Protein AF-A0A383BFG1-F1 (afdb_monomer_lite)

Organism: NCBI:txid408172

Secondary structure (DSSP, 8-state):
-TT---TT--EEEEE---TT-S-SEEEEEEE-TTS-EEE--GGGHHHHHHHHHHTT-STTSTT-SEEEEEEEETTEEEEEEEE----STTPPPPEEE----------

Structure (mmCIF, N/CA/C/O backbone):
data_AF-A0A383BFG1-F1
#
_entry.id   AF-A0A383BFG1-F1
#
loop_
_atom_site.group_PDB
_atom_site.id
_atom_site.type_symbol
_atom_site.label_atom_id
_atom_site.label_alt_id
_atom_site.label_comp_id
_atom_site.label_asym_id
_atom_site.label_entity_id
_atom_site.label_seq_id
_atom_site.pdbx_PDB_ins_code
_atom_site.Cartn_x
_atom_site.Cartn_y
_atom_site.Cartn_z
_atom_site.occupancy
_atom_site.B_iso_or_equiv
_atom_site.auth_seq_id
_atom_site.auth_comp_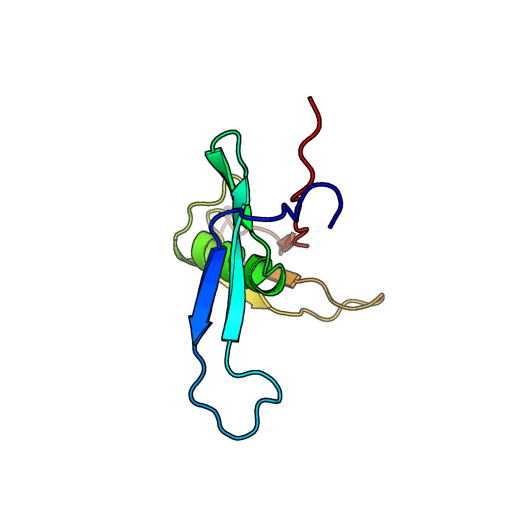id
_atom_site.auth_asym_id
_atom_site.auth_atom_id
_atom_site.pdbx_PDB_model_num
ATOM 1 N N . MET A 1 1 ? -5.428 9.969 11.717 1.00 79.94 1 MET A N 1
ATOM 2 C CA . MET A 1 1 ? -6.504 8.954 11.645 1.00 79.94 1 MET A CA 1
ATOM 3 C C . MET A 1 1 ? -7.872 9.591 11.903 1.00 79.94 1 MET A C 1
ATOM 5 O O . MET A 1 1 ? -8.677 9.051 12.655 1.00 79.94 1 MET A O 1
ATOM 9 N N . THR A 1 2 ? -8.152 10.745 11.295 1.00 86.00 2 THR A N 1
ATOM 10 C CA . THR A 1 2 ? -9.466 11.393 11.408 1.00 86.00 2 THR A CA 1
ATOM 11 C C . THR A 1 2 ? -10.522 10.482 10.782 1.00 86.00 2 THR A C 1
ATOM 13 O O . THR A 1 2 ? -10.268 9.915 9.722 1.00 86.00 2 THR A O 1
ATOM 16 N N . ASN A 1 3 ? -11.653 10.282 11.464 1.00 83.56 3 ASN A N 1
ATOM 17 C CA . ASN A 1 3 ? -12.768 9.426 11.024 1.00 83.56 3 ASN A CA 1
ATOM 18 C C . ASN A 1 3 ? -12.403 7.956 10.722 1.00 83.56 3 ASN A C 1
ATOM 20 O O . ASN A 1 3 ? -13.151 7.257 10.049 1.00 83.56 3 ASN A O 1
ATOM 24 N N . CYS A 1 4 ? -11.262 7.463 11.217 1.00 88.88 4 CYS A N 1
ATOM 25 C CA . CYS A 1 4 ? -10.821 6.080 10.990 1.00 88.88 4 CYS A CA 1
ATOM 26 C C . CYS A 1 4 ? -11.124 5.139 12.167 1.00 88.88 4 CYS A C 1
ATOM 28 O O . CYS A 1 4 ? -10.827 3.951 12.084 1.00 88.88 4 CYS A O 1
ATOM 30 N N . LEU A 1 5 ? -11.642 5.660 13.283 1.00 92.00 5 LEU A N 1
ATOM 31 C CA . LEU A 1 5 ? -11.897 4.907 14.509 1.00 92.00 5 LEU A CA 1
ATOM 32 C C . LEU A 1 5 ? -13.325 5.159 14.973 1.00 92.00 5 LEU A C 1
ATOM 34 O O . LEU A 1 5 ? -13.745 6.307 15.099 1.00 92.00 5 LEU A O 1
ATOM 38 N N . GLU A 1 6 ? -14.040 4.079 15.257 1.00 91.88 6 GLU A N 1
ATOM 39 C CA . GLU A 1 6 ? -15.433 4.112 15.678 1.00 91.88 6 GLU A CA 1
ATOM 40 C C . GLU A 1 6 ? -15.654 3.078 16.784 1.00 91.88 6 GLU A C 1
ATOM 42 O O . GLU A 1 6 ? -15.225 1.926 16.685 1.00 91.88 6 GLU A O 1
ATOM 47 N N . GLN A 1 7 ? -16.292 3.499 17.874 1.00 93.19 7 GLN A N 1
ATOM 48 C CA . GLN A 1 7 ? -16.544 2.619 19.007 1.00 93.19 7 GLN A CA 1
ATOM 49 C C . GLN A 1 7 ? -17.595 1.564 18.643 1.00 93.19 7 GLN A C 1
ATOM 51 O O . GLN A 1 7 ? -18.654 1.888 18.120 1.00 93.19 7 GLN A O 1
ATOM 56 N N . GLY A 1 8 ? -17.307 0.297 18.952 1.00 94.06 8 GLY A N 1
ATOM 57 C CA . GLY A 1 8 ? -18.201 -0.828 18.652 1.00 94.06 8 GLY A CA 1
ATOM 58 C C . GLY A 1 8 ? -18.131 -1.333 17.206 1.00 94.06 8 GLY A C 1
ATOM 59 O O . GLY A 1 8 ? -18.778 -2.328 16.888 1.00 94.06 8 GLY A O 1
ATOM 60 N N . ALA A 1 9 ? -17.327 -0.701 16.345 1.00 95.38 9 ALA A N 1
ATOM 61 C CA . ALA A 1 9 ? -17.150 -1.127 14.964 1.00 95.38 9 ALA A CA 1
ATOM 62 C C . ALA A 1 9 ? -16.422 -2.486 14.858 1.00 95.38 9 ALA A C 1
ATOM 64 O O . ALA A 1 9 ? -15.498 -2.756 15.635 1.00 95.38 9 ALA A O 1
ATOM 65 N N . PRO A 1 10 ? -16.774 -3.337 13.874 1.00 97.38 10 PRO A N 1
ATOM 66 C CA . PRO A 1 10 ? -16.002 -4.533 13.560 1.00 97.38 10 PRO A CA 1
ATOM 67 C C . PRO A 1 10 ? -14.569 -4.195 13.133 1.00 97.38 10 PRO A C 1
ATOM 69 O O . PRO A 1 10 ? -14.340 -3.309 12.303 1.00 97.38 10 PRO A O 1
ATOM 72 N N . VAL A 1 11 ? -13.609 -4.953 13.662 1.00 97.25 11 VAL A N 1
ATOM 73 C CA . VAL A 1 11 ? -12.179 -4.805 13.371 1.00 97.25 11 VAL A CA 1
ATOM 74 C C . VAL A 1 11 ? -11.557 -6.133 12.960 1.00 97.25 11 VAL A C 1
ATOM 76 O O . VAL A 1 11 ? -11.999 -7.200 13.385 1.00 97.25 11 VAL A O 1
ATOM 79 N N . TRP A 1 12 ? -10.489 -6.058 12.172 1.00 97.88 12 TRP A N 1
ATOM 80 C CA . TRP A 1 12 ? -9.650 -7.199 11.824 1.00 97.88 12 TRP A CA 1
ATOM 81 C C . TRP A 1 12 ? -8.263 -6.999 12.406 1.00 97.88 12 TRP A C 1
ATOM 83 O O . TRP A 1 12 ? -7.634 -5.953 12.218 1.00 97.88 12 TRP A O 1
ATOM 93 N N . LEU A 1 13 ? -7.793 -8.031 13.098 1.00 97.62 13 LEU A N 1
ATOM 94 C CA . LEU A 1 13 ? -6.476 -8.073 13.706 1.00 97.62 13 LEU A CA 1
ATOM 95 C C . LEU A 1 13 ? -5.666 -9.208 13.084 1.00 97.62 13 LEU A C 1
ATOM 97 O O . LEU A 1 13 ? -6.185 -10.310 12.908 1.00 97.62 13 LEU A O 1
ATOM 101 N N . SER A 1 14 ? -4.388 -8.969 12.807 1.00 97.00 14 SER A N 1
ATOM 102 C CA . SER A 1 14 ? -3.441 -10.053 12.543 1.00 97.00 14 SER A CA 1
ATOM 103 C C . SER A 1 14 ? -2.759 -10.469 13.846 1.00 97.00 14 SER A C 1
ATOM 105 O O . SER A 1 14 ? -2.399 -9.622 14.666 1.00 97.00 14 SER A O 1
ATOM 107 N N . HIS A 1 15 ? -2.604 -11.776 14.059 1.00 97.38 15 HIS A N 1
ATOM 108 C CA . HIS A 1 15 ? -1.926 -12.331 15.230 1.00 97.38 15 HIS A CA 1
ATOM 109 C C . HIS A 1 15 ? -0.459 -12.640 14.909 1.00 97.38 15 HIS A C 1
ATOM 111 O O . HIS A 1 15 ? -0.146 -13.244 13.885 1.00 97.38 15 HIS A O 1
ATOM 117 N N . SER A 1 16 ? 0.442 -12.259 15.810 1.00 96.31 16 SER A N 1
ATOM 118 C CA . SER A 1 16 ? 1.869 -12.549 15.751 1.00 96.31 16 SER A CA 1
ATOM 119 C C . SER A 1 16 ? 2.278 -13.418 16.932 1.00 96.31 16 SER A C 1
ATOM 121 O O . SER A 1 16 ? 2.192 -12.998 18.083 1.00 96.31 16 SER A O 1
ATOM 123 N N . VAL A 1 17 ? 2.867 -14.574 16.628 1.00 96.38 17 VAL A N 1
ATOM 124 C CA . VAL A 1 17 ? 3.433 -15.499 17.624 1.00 96.38 17 VAL A CA 1
ATOM 125 C C . VAL A 1 17 ? 4.832 -15.105 18.115 1.00 96.38 17 VAL A C 1
ATOM 127 O O . VAL A 1 17 ? 5.390 -15.787 18.966 1.00 96.38 17 VAL A O 1
ATOM 130 N N . ASN A 1 18 ? 5.427 -14.030 17.585 1.00 95.88 18 ASN A N 1
ATOM 131 C CA . ASN A 1 18 ? 6.765 -13.594 17.989 1.00 95.88 18 ASN A CA 1
ATOM 132 C C . ASN A 1 18 ? 6.775 -13.127 19.464 1.00 95.88 18 ASN A C 1
ATOM 134 O O . ASN A 1 18 ? 6.187 -12.079 19.756 1.00 95.88 18 ASN A O 1
ATOM 138 N N . PRO A 1 19 ? 7.488 -13.831 20.369 1.00 93.94 19 PRO A N 1
ATOM 139 C CA . PRO A 1 19 ? 7.490 -13.525 21.799 1.00 93.94 19 PRO A CA 1
ATOM 140 C C . PRO A 1 19 ? 8.186 -1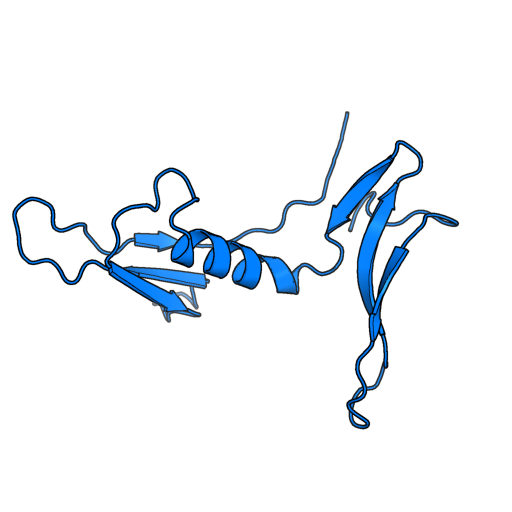2.201 22.140 1.00 93.94 19 PRO A C 1
ATOM 142 O O . PRO A 1 19 ? 7.963 -11.658 23.215 1.00 93.94 19 PRO A O 1
ATOM 145 N N . ALA A 1 20 ? 9.005 -11.653 21.236 1.00 96.50 20 ALA A N 1
ATOM 146 C CA . ALA A 1 20 ? 9.666 -10.365 21.435 1.00 96.50 20 ALA A CA 1
ATOM 147 C C . ALA A 1 20 ? 8.734 -9.161 21.205 1.00 96.50 20 ALA A C 1
ATOM 149 O O . ALA A 1 20 ? 9.117 -8.022 21.480 1.00 96.50 20 ALA A O 1
ATOM 150 N N . ARG A 1 21 ? 7.522 -9.365 20.666 1.00 95.44 21 ARG A N 1
ATOM 151 C CA . ARG A 1 21 ? 6.592 -8.257 20.430 1.00 95.44 21 ARG A CA 1
ATOM 152 C C . ARG A 1 21 ? 5.935 -7.793 21.724 1.00 95.44 21 ARG A C 1
ATOM 154 O O . ARG A 1 21 ? 5.386 -8.586 22.478 1.00 95.44 21 ARG A O 1
ATOM 161 N N . LYS A 1 22 ? 5.873 -6.470 21.895 1.00 96.38 22 LYS A N 1
ATOM 162 C CA . LYS A 1 22 ? 5.113 -5.828 22.978 1.00 96.38 22 LYS A CA 1
ATOM 163 C C . LYS A 1 22 ? 3.604 -6.090 22.874 1.00 96.38 22 LYS A C 1
ATOM 165 O O . LYS A 1 22 ? 2.937 -6.201 23.895 1.00 96.38 22 LYS A O 1
ATOM 170 N N . THR A 1 23 ? 3.068 -6.177 21.654 1.00 96.25 23 THR A N 1
ATOM 171 C CA . THR A 1 23 ? 1.661 -6.504 21.382 1.00 96.25 23 THR A CA 1
ATOM 172 C C . THR A 1 23 ? 1.575 -7.678 20.406 1.00 96.25 23 THR A C 1
ATOM 174 O O . THR A 1 23 ? 2.235 -7.688 19.366 1.00 96.25 23 THR A O 1
ATOM 177 N N . GLN A 1 24 ? 0.753 -8.678 20.733 1.00 96.88 24 GLN A N 1
ATOM 178 C CA . GLN A 1 24 ? 0.582 -9.882 19.905 1.00 96.88 24 GLN A CA 1
ATOM 179 C C . GLN A 1 24 ? -0.324 -9.654 18.691 1.00 96.88 24 GLN A C 1
ATOM 181 O O . GLN A 1 24 ? -0.295 -10.448 17.757 1.00 96.88 24 GLN A O 1
ATOM 186 N N . TYR A 1 25 ? -1.106 -8.576 18.684 1.00 97.56 25 TYR A N 1
ATOM 187 C CA . TYR A 1 25 ? -2.056 -8.270 17.621 1.00 97.56 25 TYR A CA 1
ATOM 188 C C . TYR A 1 25 ? -1.719 -6.945 16.937 1.00 97.56 25 TYR A C 1
ATOM 190 O O . TYR A 1 25 ? -1.318 -5.984 17.599 1.00 97.56 25 TYR A O 1
ATOM 198 N N . THR A 1 26 ? -1.894 -6.904 15.617 1.00 96.88 26 THR A N 1
ATOM 199 C CA . THR A 1 26 ? -1.790 -5.686 14.798 1.00 96.88 26 THR A CA 1
ATOM 200 C C . THR A 1 26 ? -3.172 -5.331 14.270 1.00 96.88 26 THR A C 1
ATOM 202 O O . THR A 1 26 ? -3.888 -6.211 13.802 1.00 96.88 26 THR A O 1
ATOM 205 N N . PHE A 1 27 ? -3.555 -4.059 14.354 1.00 96.44 27 PHE A N 1
ATOM 206 C CA . PHE A 1 27 ? -4.846 -3.578 13.872 1.00 96.44 27 PHE A CA 1
ATOM 207 C C . PHE A 1 27 ? -4.783 -3.298 12.369 1.00 96.44 27 PHE A C 1
ATOM 209 O O . PHE A 1 27 ? -4.130 -2.349 11.948 1.00 96.44 27 PHE A O 1
ATOM 216 N N . GLU A 1 28 ? -5.432 -4.144 11.566 1.00 97.06 28 GLU A N 1
ATOM 217 C CA . GLU A 1 28 ? -5.310 -4.127 10.104 1.00 97.06 28 GLU A CA 1
ATOM 218 C C . GLU A 1 28 ? -6.406 -3.297 9.435 1.00 97.06 28 GLU A C 1
ATOM 220 O O . GLU A 1 28 ? -6.115 -2.397 8.645 1.00 97.06 28 GLU A O 1
ATOM 225 N N . LEU A 1 29 ? -7.669 -3.598 9.749 1.00 96.94 29 LEU A N 1
ATOM 226 C CA . LEU A 1 29 ? -8.839 -3.021 9.088 1.00 96.94 29 LEU A CA 1
ATOM 227 C C . LEU A 1 29 ? -9.926 -2.690 10.098 1.00 96.94 29 LEU A C 1
ATOM 229 O O . LEU A 1 29 ? -10.140 -3.449 11.041 1.00 96.94 29 LEU A O 1
ATOM 233 N N . LEU A 1 30 ? -10.676 -1.629 9.826 1.00 96.75 30 LEU A N 1
ATOM 234 C CA . LEU A 1 30 ? -11.940 -1.321 10.489 1.00 96.75 30 LEU A CA 1
ATOM 235 C C . LEU A 1 30 ? -13.055 -1.264 9.446 1.00 96.75 30 LEU A C 1
ATOM 237 O O . LEU A 1 30 ? -12.820 -0.834 8.316 1.00 96.75 30 LEU A O 1
ATOM 241 N N . ARG A 1 31 ? -14.266 -1.679 9.825 1.00 96.44 31 ARG A N 1
ATOM 242 C CA . ARG A 1 31 ? -15.473 -1.456 9.027 1.00 96.44 31 ARG A CA 1
ATOM 243 C C . ARG A 1 31 ? -16.361 -0.433 9.722 1.00 96.44 31 ARG A C 1
ATOM 245 O O . ARG A 1 31 ? -16.810 -0.690 10.832 1.00 96.44 31 ARG A O 1
ATOM 252 N N . THR A 1 32 ? -16.592 0.707 9.081 1.00 93.62 32 THR A N 1
ATOM 253 C CA . THR A 1 32 ? -17.417 1.794 9.632 1.00 93.62 32 THR A CA 1
ATOM 254 C C . THR A 1 32 ? -18.882 1.374 9.737 1.00 93.62 32 THR A C 1
ATOM 256 O O . THR A 1 32 ? -19.309 0.454 9.033 1.00 93.62 32 THR A O 1
ATOM 259 N N . THR A 1 33 ? -19.678 2.058 10.561 1.00 91.62 33 THR A N 1
ATOM 260 C CA . THR A 1 33 ? -21.127 1.804 10.668 1.00 91.62 33 THR A CA 1
ATOM 261 C C . THR A 1 33 ? -21.859 1.890 9.320 1.00 91.62 33 THR A C 1
ATOM 263 O O . THR A 1 33 ? -22.661 0.999 9.037 1.00 91.62 33 THR A O 1
ATOM 266 N N . PRO A 1 34 ? -21.555 2.852 8.420 1.00 91.19 34 PRO A N 1
ATOM 267 C CA . PRO A 1 34 ? -22.090 2.850 7.052 1.00 91.19 34 PRO A CA 1
ATOM 268 C C . PRO A 1 34 ? -21.635 1.673 6.169 1.00 91.19 34 PRO A C 1
ATOM 270 O O . PRO A 1 34 ? -22.176 1.472 5.086 1.00 91.19 34 PRO A O 1
ATOM 273 N N . GLY A 1 35 ? -20.647 0.889 6.605 1.00 93.62 35 GLY A N 1
ATOM 274 C CA . GLY A 1 35 ? -20.228 -0.354 5.962 1.00 93.62 35 GLY A CA 1
ATOM 275 C C . GLY A 1 35 ? -18.935 -0.282 5.147 1.00 93.62 35 GLY A C 1
ATOM 276 O O . GLY A 1 35 ? -18.588 -1.294 4.533 1.00 93.62 35 GLY A O 1
ATOM 277 N N . TYR A 1 36 ? -18.216 0.846 5.154 1.00 93.75 36 TYR A N 1
ATOM 278 C CA . TYR A 1 36 ? -16.948 1.021 4.432 1.00 93.75 36 TYR A CA 1
ATOM 279 C C . TYR A 1 36 ? -15.782 0.348 5.152 1.00 93.75 36 TYR A C 1
ATOM 281 O O . TYR A 1 36 ? -15.724 0.358 6.378 1.00 93.75 36 TYR A O 1
ATOM 289 N N . TYR A 1 37 ? -14.819 -0.177 4.395 1.00 95.19 37 TYR A N 1
ATOM 290 C CA . TYR A 1 37 ? -13.572 -0.712 4.941 1.00 95.19 37 TYR A CA 1
ATOM 291 C C . TYR A 1 37 ? -12.473 0.349 4.930 1.00 95.19 37 TYR A C 1
ATOM 293 O O . TYR A 1 37 ? -12.250 1.001 3.912 1.00 95.19 37 TYR A O 1
ATOM 301 N N . ILE A 1 38 ? -11.753 0.475 6.043 1.00 95.56 38 ILE A N 1
ATOM 302 C CA . ILE A 1 38 ? -10.618 1.386 6.197 1.00 95.56 38 ILE A CA 1
ATOM 303 C C . ILE A 1 38 ? -9.362 0.573 6.511 1.00 95.56 38 ILE A C 1
ATOM 305 O O . ILE A 1 38 ? -9.329 -0.176 7.488 1.00 95.56 38 ILE A O 1
ATOM 309 N N . GLY A 1 39 ? -8.320 0.759 5.696 1.00 95.81 39 GLY A N 1
ATOM 310 C CA . GLY A 1 39 ? -6.954 0.298 5.957 1.00 95.81 39 GLY A CA 1
ATOM 311 C C . GLY A 1 39 ? -6.325 1.049 7.122 1.00 95.81 39 GLY A C 1
ATOM 312 O O . GLY A 1 39 ? -5.870 2.173 6.940 1.00 95.81 39 GLY A O 1
ATOM 313 N N . ILE A 1 40 ? -6.289 0.442 8.308 1.00 95.56 40 ILE A N 1
ATOM 314 C CA . ILE A 1 40 ? -5.713 1.062 9.510 1.00 95.56 40 ILE A CA 1
ATOM 315 C C . ILE A 1 40 ? -4.191 0.920 9.525 1.00 95.56 40 ILE A C 1
ATOM 317 O O . ILE A 1 40 ? -3.477 1.855 9.891 1.00 95.56 40 ILE A O 1
ATOM 321 N N . ASN A 1 41 ? -3.685 -0.231 9.086 1.00 95.38 41 ASN A N 1
ATOM 322 C CA . ASN A 1 41 ? -2.255 -0.492 9.032 1.00 95.38 41 ASN A CA 1
ATOM 323 C C . ASN A 1 41 ? -1.616 0.133 7.782 1.00 95.38 41 ASN A C 1
ATOM 325 O O . ASN A 1 41 ? -1.456 -0.517 6.747 1.00 95.38 41 ASN A O 1
ATOM 329 N N . THR A 1 42 ? -1.215 1.401 7.883 1.00 91.56 42 THR A N 1
ATOM 330 C CA . THR A 1 42 ? -0.582 2.142 6.775 1.00 91.56 42 THR A CA 1
ATOM 331 C C . THR A 1 42 ? 0.755 1.549 6.328 1.00 91.56 42 THR A C 1
ATOM 333 O O . THR A 1 42 ? 1.165 1.769 5.190 1.00 91.56 42 THR A O 1
ATOM 336 N N . LEU A 1 43 ? 1.404 0.723 7.159 1.00 92.44 43 LEU A N 1
ATOM 337 C CA . LEU A 1 43 ? 2.642 0.023 6.794 1.00 92.44 43 LEU A CA 1
ATOM 338 C C . LEU A 1 43 ? 2.438 -0.965 5.634 1.00 92.44 43 LEU A C 1
ATOM 340 O O . LEU A 1 43 ? 3.403 -1.375 4.997 1.00 92.44 43 LEU A O 1
ATOM 344 N N . ARG A 1 44 ? 1.188 -1.338 5.331 1.00 95.38 44 ARG A N 1
ATOM 345 C CA . ARG A 1 44 ? 0.846 -2.235 4.220 1.00 95.38 44 ARG A CA 1
ATOM 346 C C . ARG A 1 44 ? 0.850 -1.543 2.859 1.00 95.38 44 ARG A C 1
ATOM 348 O O . ARG A 1 44 ? 0.851 -2.242 1.851 1.00 95.38 44 ARG A O 1
ATOM 355 N N . ALA A 1 45 ? 0.861 -0.210 2.797 1.00 96.38 45 ALA A N 1
ATOM 356 C CA . ALA A 1 45 ? 0.718 0.519 1.536 1.00 96.38 45 ALA A CA 1
ATOM 357 C C . ALA A 1 45 ? 1.817 0.162 0.521 1.00 96.38 45 ALA A C 1
ATOM 359 O O . ALA A 1 45 ? 1.510 -0.221 -0.608 1.00 96.38 45 ALA A O 1
ATOM 360 N N . ASN A 1 46 ? 3.088 0.187 0.932 1.00 97.25 46 ASN A N 1
ATOM 361 C CA . ASN A 1 46 ? 4.206 -0.154 0.046 1.00 97.25 46 ASN A CA 1
ATOM 362 C C . ASN A 1 46 ? 4.192 -1.641 -0.345 1.00 97.25 46 ASN A C 1
ATOM 364 O O . ASN A 1 46 ? 4.634 -2.008 -1.432 1.00 97.25 46 ASN A O 1
ATOM 368 N N . ASP A 1 47 ? 3.684 -2.526 0.512 1.00 97.19 47 ASP A N 1
ATOM 369 C CA . ASP A 1 47 ? 3.538 -3.944 0.168 1.00 97.19 47 ASP A CA 1
ATOM 370 C C . ASP A 1 47 ? 2.467 -4.144 -0.907 1.00 97.19 47 ASP A C 1
ATOM 372 O O . ASP A 1 47 ? 2.713 -4.848 -1.884 1.00 97.19 47 ASP A O 1
ATOM 376 N N . LEU A 1 48 ? 1.322 -3.465 -0.780 1.00 96.88 48 LEU A N 1
ATOM 377 C CA . LEU A 1 48 ? 0.246 -3.490 -1.774 1.00 96.88 48 LEU A CA 1
ATOM 378 C C . LEU A 1 48 ? 0.697 -2.907 -3.119 1.00 96.88 48 LEU A C 1
ATOM 380 O O . LEU A 1 48 ? 0.402 -3.480 -4.167 1.00 96.88 48 LEU A O 1
ATOM 384 N N . VAL A 1 49 ? 1.450 -1.802 -3.105 1.00 97.94 49 VAL A N 1
ATOM 385 C CA . VAL A 1 49 ? 2.030 -1.229 -4.330 1.00 97.94 49 VAL A CA 1
ATOM 386 C C . VAL A 1 49 ? 3.043 -2.190 -4.945 1.00 97.94 49 VAL A C 1
ATOM 388 O O . VAL A 1 49 ? 2.969 -2.452 -6.141 1.00 97.94 49 VAL A O 1
ATOM 391 N N . GLY A 1 50 ? 3.932 -2.785 -4.146 1.00 97.94 50 GLY A N 1
ATOM 392 C CA . GLY A 1 50 ? 4.875 -3.799 -4.625 1.00 97.94 50 GLY A CA 1
ATOM 393 C C . GLY A 1 50 ? 4.177 -5.007 -5.259 1.00 97.94 50 GLY A C 1
ATOM 394 O O . GLY A 1 50 ? 4.573 -5.457 -6.333 1.00 97.94 50 GLY A O 1
ATOM 395 N N . GLU A 1 51 ? 3.096 -5.503 -4.651 1.00 98.06 51 GLU A N 1
ATOM 396 C CA . GLU A 1 51 ? 2.265 -6.558 -5.242 1.00 98.06 51 GLU A CA 1
ATOM 397 C C . GLU A 1 51 ? 1.651 -6.106 -6.576 1.00 98.06 51 GLU A C 1
ATOM 399 O O . GLU A 1 51 ? 1.709 -6.836 -7.567 1.00 98.06 51 GLU A O 1
ATOM 404 N N . GLY A 1 52 ? 1.111 -4.886 -6.629 1.00 97.88 52 GLY A N 1
ATOM 405 C CA . GLY A 1 52 ? 0.527 -4.318 -7.840 1.00 97.88 52 GLY A CA 1
ATOM 406 C C . GLY A 1 52 ? 1.535 -4.141 -8.981 1.00 97.88 52 GLY A C 1
ATOM 407 O O . GLY A 1 52 ? 1.199 -4.413 -10.137 1.00 97.88 52 GLY A O 1
ATOM 408 N N . LEU A 1 53 ? 2.772 -3.747 -8.661 1.00 97.62 53 LEU A N 1
ATOM 409 C CA . LEU A 1 53 ? 3.888 -3.671 -9.607 1.00 97.62 53 LEU A CA 1
ATOM 410 C C . LEU A 1 53 ? 4.250 -5.064 -10.141 1.00 97.62 53 LEU A C 1
ATOM 412 O O . LEU A 1 53 ? 4.303 -5.251 -11.353 1.00 97.62 53 LEU A O 1
ATOM 416 N N . ASN A 1 54 ? 4.399 -6.063 -9.262 1.00 96.94 54 ASN A N 1
ATOM 417 C CA . ASN A 1 54 ? 4.698 -7.448 -9.658 1.00 96.94 54 ASN A CA 1
ATOM 418 C C . ASN A 1 54 ? 3.608 -8.059 -10.546 1.00 96.94 54 ASN A C 1
ATOM 420 O O . ASN A 1 54 ? 3.895 -8.807 -11.479 1.00 96.94 54 ASN A O 1
ATOM 424 N N . ARG A 1 55 ? 2.343 -7.734 -10.263 1.00 97.38 55 ARG A N 1
ATOM 425 C CA . ARG A 1 55 ? 1.185 -8.196 -11.039 1.00 97.38 55 ARG A CA 1
ATOM 426 C C . ARG A 1 55 ? 0.905 -7.337 -12.271 1.00 97.38 55 ARG A C 1
ATOM 428 O O . ARG A 1 55 ? 0.006 -7.673 -13.037 1.00 97.38 55 ARG A O 1
ATOM 435 N N . ASN A 1 56 ? 1.656 -6.253 -12.469 1.00 95.81 56 ASN A N 1
ATOM 436 C CA . ASN A 1 56 ? 1.516 -5.326 -13.589 1.00 95.81 56 ASN A CA 1
ATOM 437 C C . ASN A 1 56 ? 0.102 -4.707 -13.707 1.00 95.81 56 ASN A C 1
ATOM 439 O O . ASN A 1 56 ? -0.400 -4.473 -14.808 1.00 95.81 56 ASN A O 1
ATOM 443 N N . VAL A 1 57 ? -0.564 -4.461 -12.570 1.00 97.50 57 VAL A N 1
ATOM 444 C CA . VAL A 1 57 ? -1.968 -3.997 -12.517 1.00 97.50 57 VAL A CA 1
ATOM 445 C C . VAL A 1 57 ? -2.125 -2.499 -12.262 1.00 97.50 57 VAL A C 1
ATOM 447 O O . VAL A 1 57 ? -3.243 -2.002 -12.343 1.00 97.50 57 VAL A O 1
ATOM 450 N N . ILE A 1 58 ? -1.044 -1.769 -11.969 1.00 97.38 58 ILE A N 1
ATOM 451 C CA . ILE A 1 58 ? -1.102 -0.327 -11.677 1.00 97.38 58 ILE A CA 1
ATOM 452 C C . ILE A 1 58 ? -1.021 0.472 -12.989 1.00 97.38 58 ILE A C 1
ATOM 454 O O . ILE A 1 58 ? 0.047 0.482 -13.610 1.00 97.38 58 ILE A O 1
ATOM 458 N N . PRO A 1 59 ? -2.103 1.155 -13.424 1.00 96.44 59 PRO A N 1
ATOM 459 C CA . PRO A 1 59 ? -2.109 1.948 -14.652 1.00 96.44 59 PRO A CA 1
ATOM 460 C C . PRO A 1 59 ? -1.006 3.006 -14.673 1.00 96.44 59 PRO A C 1
ATOM 462 O O . PRO A 1 59 ? -0.811 3.734 -13.705 1.00 96.44 59 PRO A O 1
ATOM 465 N N . GLY A 1 60 ? -0.287 3.090 -15.790 1.00 94.38 60 GLY A N 1
ATOM 466 C CA . GLY A 1 60 ? 0.807 4.041 -15.994 1.00 94.38 60 GLY A CA 1
ATOM 467 C C . GLY A 1 60 ? 2.176 3.532 -15.538 1.00 94.38 60 GLY A C 1
ATOM 468 O O . GLY A 1 60 ? 3.186 3.997 -16.062 1.00 94.38 60 GLY A O 1
ATOM 469 N N . LEU A 1 61 ? 2.223 2.530 -14.653 1.00 95.88 61 LEU A N 1
ATOM 470 C CA . LEU A 1 61 ? 3.468 1.927 -14.159 1.00 95.88 61 LEU A CA 1
ATOM 471 C C . LEU A 1 61 ? 3.784 0.574 -14.812 1.00 95.88 61 LEU A C 1
ATOM 473 O O . LEU A 1 61 ? 4.685 -0.137 -14.370 1.00 95.88 61 LEU A O 1
ATOM 477 N N . GLN A 1 62 ? 3.061 0.202 -15.870 1.00 93.69 62 GLN A N 1
ATOM 478 C CA . GLN A 1 62 ? 3.316 -1.043 -16.585 1.00 93.69 62 GLN A CA 1
ATOM 479 C C . GLN A 1 62 ? 4.512 -0.976 -17.538 1.00 93.69 62 GLN A C 1
ATOM 481 O O . GLN A 1 62 ? 4.830 0.065 -18.117 1.00 93.69 62 GLN A O 1
ATOM 486 N N . GLY A 1 63 ? 5.111 -2.143 -17.791 1.00 90.62 63 GLY A N 1
ATOM 487 C CA . GLY A 1 63 ? 6.135 -2.327 -18.826 1.00 90.62 63 GLY A CA 1
ATOM 488 C C . GLY A 1 63 ? 7.576 -2.091 -18.369 1.00 90.62 63 GLY A C 1
ATOM 489 O O . GLY A 1 63 ? 8.481 -2.179 -19.196 1.00 90.62 63 GLY A O 1
ATOM 490 N N . TYR A 1 64 ? 7.792 -1.832 -17.080 1.00 93.75 64 TYR A N 1
ATOM 491 C CA . TYR A 1 64 ? 9.116 -1.864 -16.459 1.00 93.75 64 TYR A CA 1
ATOM 492 C C . TYR A 1 64 ? 9.586 -3.308 -16.233 1.00 93.75 64 TYR A C 1
ATOM 494 O O . TYR A 1 64 ? 8.772 -4.215 -16.055 1.00 93.75 64 TYR A O 1
ATOM 502 N N . SER A 1 65 ? 10.902 -3.526 -16.254 1.00 92.62 65 SER A N 1
ATOM 503 C CA . SER A 1 65 ? 11.500 -4.853 -16.048 1.00 92.62 65 SER A CA 1
ATOM 504 C C . SER A 1 65 ? 11.592 -5.238 -14.572 1.00 92.62 65 SER A C 1
ATOM 506 O O . SER A 1 65 ? 11.657 -6.423 -14.255 1.00 92.62 65 SER A O 1
ATOM 508 N N . GLY A 1 66 ? 11.647 -4.252 -13.679 1.00 94.44 66 GLY A N 1
ATOM 509 C CA . GLY A 1 66 ? 11.792 -4.465 -12.245 1.00 94.44 66 GLY A CA 1
ATOM 510 C C . GLY A 1 66 ? 11.738 -3.160 -11.462 1.00 94.44 66 GLY A C 1
ATOM 511 O O . GLY A 1 66 ? 11.553 -2.083 -12.038 1.00 94.44 66 GLY A O 1
ATOM 512 N N . TYR A 1 67 ? 11.886 -3.271 -10.143 1.00 97.56 67 TYR A N 1
ATOM 513 C CA . TYR A 1 67 ? 11.958 -2.126 -9.246 1.00 97.56 67 TYR A CA 1
ATOM 514 C C . TYR A 1 67 ? 12.902 -2.376 -8.066 1.00 97.56 67 TYR A C 1
ATOM 516 O O . TYR A 1 67 ? 13.053 -3.507 -7.605 1.00 97.56 67 TYR A O 1
ATOM 524 N N . ASP A 1 68 ? 13.471 -1.297 -7.539 1.00 97.75 68 ASP A N 1
ATOM 525 C CA . ASP A 1 68 ? 14.125 -1.247 -6.230 1.00 97.75 68 ASP A CA 1
ATOM 526 C C . ASP A 1 68 ? 13.188 -0.609 -5.198 1.00 97.75 68 ASP A C 1
ATOM 528 O O . ASP A 1 68 ? 12.305 0.166 -5.569 1.00 97.75 68 ASP A O 1
ATOM 532 N N . ARG A 1 69 ? 13.392 -0.905 -3.907 1.00 97.88 69 ARG A N 1
ATOM 533 C CA . ARG A 1 69 ? 12.661 -0.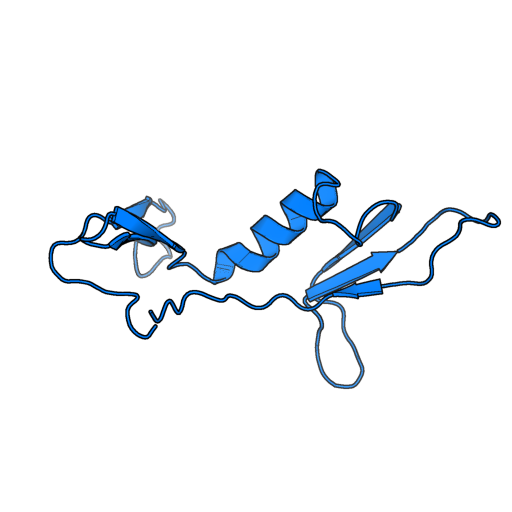294 -2.779 1.00 97.88 69 ARG A CA 1
ATOM 534 C C . ARG A 1 69 ? 13.570 0.611 -1.952 1.00 97.88 69 ARG A C 1
ATOM 536 O O . ARG A 1 69 ? 14.771 0.357 -1.877 1.00 97.88 69 ARG A O 1
ATOM 543 N N . GLU A 1 70 ? 12.986 1.592 -1.265 1.00 96.38 70 GLU A N 1
ATOM 544 C CA . GLU A 1 70 ? 13.680 2.463 -0.296 1.00 96.38 70 GLU A CA 1
ATOM 545 C C . GLU A 1 70 ? 14.920 3.151 -0.894 1.00 96.38 70 GLU A C 1
ATOM 547 O O . GLU A 1 70 ? 16.009 3.183 -0.303 1.00 96.38 70 GLU A O 1
ATOM 552 N N . VAL A 1 71 ? 14.771 3.674 -2.110 1.00 97.19 71 VAL A N 1
ATOM 553 C CA . VAL A 1 71 ? 15.872 4.149 -2.948 1.00 97.19 71 VAL A CA 1
ATOM 554 C C . VAL A 1 71 ? 16.379 5.487 -2.445 1.00 97.19 71 VAL A C 1
ATOM 556 O O . VAL A 1 71 ? 15.622 6.440 -2.284 1.00 97.19 71 VAL A O 1
ATOM 559 N N . ARG A 1 72 ? 17.686 5.566 -2.189 1.00 96.94 72 ARG A N 1
ATOM 560 C CA . ARG A 1 72 ? 18.321 6.766 -1.643 1.00 96.94 72 ARG A CA 1
ATOM 561 C C . ARG A 1 72 ? 18.435 7.845 -2.721 1.00 96.94 72 ARG A C 1
ATOM 563 O O . ARG A 1 72 ? 18.980 7.596 -3.791 1.00 96.94 72 ARG A O 1
ATOM 570 N N . VAL A 1 73 ? 17.967 9.043 -2.397 1.00 93.25 73 VAL A N 1
ATOM 571 C CA . VAL A 1 73 ? 18.065 10.258 -3.216 1.00 93.25 73 VAL A CA 1
ATOM 572 C C . VAL A 1 73 ? 18.718 11.370 -2.394 1.00 93.25 73 VAL A C 1
ATOM 574 O O . VAL A 1 73 ? 18.842 11.253 -1.174 1.00 93.25 73 VAL A O 1
ATOM 577 N N . ASN A 1 74 ? 19.139 12.463 -3.034 1.00 90.88 74 ASN A N 1
ATOM 578 C CA . ASN A 1 74 ? 19.880 13.540 -2.358 1.00 90.88 74 ASN A CA 1
ATOM 579 C C . ASN A 1 74 ? 19.160 14.091 -1.112 1.00 90.88 74 ASN A C 1
ATOM 581 O O . ASN A 1 74 ? 19.810 14.421 -0.125 1.00 90.88 74 ASN A O 1
ATOM 585 N N . SER A 1 75 ? 17.827 14.156 -1.141 1.00 91.44 75 SER A N 1
ATOM 586 C CA . SER A 1 75 ? 16.992 14.690 -0.059 1.00 91.44 75 SER A CA 1
ATOM 587 C C . SER A 1 75 ? 16.332 13.623 0.824 1.00 91.44 75 SER A C 1
ATOM 589 O O . SER A 1 75 ? 15.447 13.964 1.604 1.00 91.44 75 SER A O 1
ATOM 591 N N . GLY A 1 76 ? 16.716 12.343 0.722 1.00 94.38 76 GLY A N 1
ATOM 592 C CA . GLY A 1 76 ? 16.129 11.284 1.548 1.00 94.38 76 GLY A CA 1
ATOM 593 C C . GLY A 1 76 ? 16.040 9.927 0.857 1.00 94.38 76 GLY A C 1
ATOM 594 O O . GLY A 1 76 ? 17.015 9.433 0.287 1.00 94.38 76 GLY A O 1
ATOM 595 N N . ARG A 1 77 ? 14.872 9.295 0.957 1.00 96.44 77 ARG A N 1
ATOM 596 C CA . ARG A 1 77 ? 14.541 8.046 0.268 1.00 96.44 77 ARG A CA 1
ATOM 597 C C . ARG A 1 77 ? 13.183 8.187 -0.402 1.00 96.44 77 ARG A C 1
ATOM 599 O O . ARG A 1 77 ? 12.329 8.878 0.140 1.00 96.44 77 ARG A O 1
ATOM 606 N N . LEU A 1 78 ? 13.035 7.548 -1.555 1.00 96.94 78 LEU A N 1
ATOM 607 C CA . LEU A 1 78 ? 11.754 7.341 -2.224 1.00 96.94 78 LEU A CA 1
ATOM 608 C C . LEU A 1 78 ? 11.385 5.863 -2.137 1.00 96.94 78 LEU A C 1
ATOM 610 O O . LEU A 1 78 ? 12.269 5.000 -2.096 1.00 96.94 78 LEU A O 1
ATOM 614 N N . ASP A 1 79 ? 10.090 5.572 -2.127 1.00 97.75 79 ASP A N 1
ATOM 615 C CA . ASP A 1 79 ? 9.603 4.214 -1.886 1.00 97.75 79 ASP A CA 1
ATOM 616 C C . ASP A 1 79 ? 10.058 3.226 -2.965 1.00 97.75 79 ASP A C 1
ATOM 618 O O . ASP A 1 79 ? 10.472 2.112 -2.633 1.00 97.75 79 ASP A O 1
ATOM 622 N N . PHE A 1 80 ? 10.030 3.632 -4.242 1.00 98.25 80 PHE A N 1
ATOM 623 C CA . PHE A 1 80 ? 10.425 2.778 -5.362 1.00 98.25 80 PHE A CA 1
ATOM 624 C C . PHE A 1 80 ? 11.195 3.512 -6.463 1.00 98.25 80 PHE A C 1
ATOM 626 O O . PHE A 1 80 ? 10.945 4.682 -6.758 1.00 98.25 80 PHE A O 1
ATOM 633 N N . ARG A 1 81 ? 12.066 2.767 -7.150 1.00 97.75 81 ARG A N 1
ATOM 634 C CA . ARG A 1 81 ? 12.601 3.112 -8.477 1.00 97.75 81 ARG A CA 1
ATOM 635 C C . ARG A 1 81 ? 12.298 1.979 -9.439 1.00 97.75 81 ARG A C 1
ATOM 637 O O . ARG A 1 81 ? 12.792 0.876 -9.241 1.00 97.75 81 ARG A O 1
ATOM 644 N N . LEU A 1 82 ? 11.518 2.251 -10.470 1.00 97.38 82 LEU A N 1
ATOM 645 C CA . LEU A 1 82 ? 11.186 1.316 -11.535 1.00 97.38 82 LEU A CA 1
ATOM 646 C C . LEU A 1 82 ? 12.197 1.497 -12.665 1.00 97.38 82 LEU A C 1
ATOM 648 O O . LEU A 1 82 ? 12.464 2.630 -13.060 1.00 9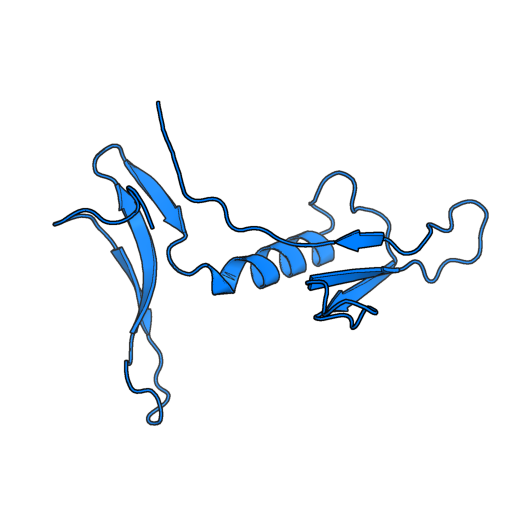7.38 82 LEU A O 1
ATOM 652 N N . PHE A 1 83 ? 12.733 0.400 -13.193 1.00 95.00 83 PHE A N 1
ATOM 653 C CA . PHE A 1 83 ? 13.778 0.432 -14.217 1.00 95.00 83 PHE A CA 1
ATOM 654 C C . PHE A 1 83 ? 13.474 -0.516 -15.380 1.00 95.00 83 PHE A C 1
ATOM 656 O O . PHE A 1 83 ? 12.763 -1.521 -15.247 1.00 95.00 83 PHE A O 1
ATOM 663 N N . SER A 1 84 ? 14.023 -0.195 -16.550 1.00 92.00 84 SER A N 1
ATOM 664 C CA . SER A 1 84 ? 13.982 -1.046 -17.739 1.00 92.00 84 SER A CA 1
ATOM 665 C C . SER A 1 84 ? 15.357 -1.655 -17.981 1.00 92.00 84 SER A C 1
ATOM 667 O 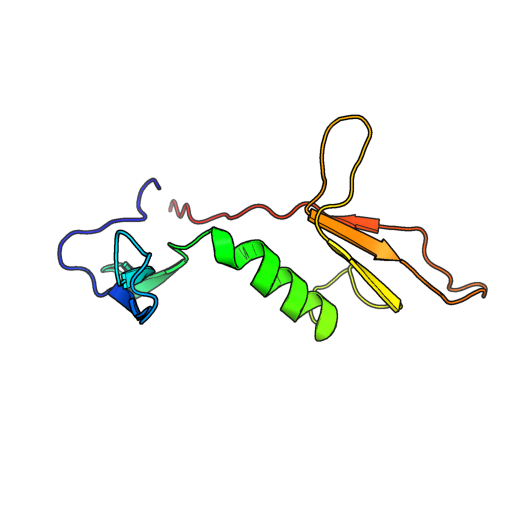O . SER A 1 84 ? 16.356 -0.954 -18.077 1.00 92.00 84 SER A O 1
ATOM 669 N N . THR A 1 85 ? 15.404 -2.974 -18.134 1.00 87.06 85 THR A N 1
ATOM 670 C CA . THR A 1 85 ? 16.614 -3.689 -18.579 1.00 87.06 85 THR A CA 1
ATOM 671 C C . THR A 1 85 ? 16.668 -3.856 -20.097 1.00 87.06 85 THR A C 1
ATOM 673 O O . THR A 1 85 ? 17.642 -4.384 -20.629 1.00 87.06 85 THR A O 1
ATOM 676 N N . ARG A 1 86 ? 15.617 -3.433 -20.814 1.00 80.00 86 ARG A N 1
ATOM 677 C CA . ARG A 1 86 ? 15.575 -3.484 -22.277 1.00 80.00 86 ARG A CA 1
ATOM 678 C C . ARG A 1 86 ? 16.392 -2.335 -22.853 1.00 80.00 86 ARG A C 1
ATOM 680 O O . ARG A 1 86 ? 16.216 -1.187 -22.449 1.00 80.00 86 ARG A O 1
ATOM 687 N N . VAL A 1 87 ? 17.245 -2.651 -23.822 1.00 74.50 87 VAL A N 1
ATOM 688 C CA . VAL A 1 87 ? 17.995 -1.672 -24.615 1.00 74.50 87 VAL A CA 1
ATOM 689 C C . VAL A 1 87 ? 17.446 -1.721 -26.037 1.00 74.50 87 VAL A C 1
ATOM 691 O O . VAL A 1 87 ? 17.976 -2.401 -26.909 1.00 74.50 87 VAL A O 1
ATOM 694 N N . ASP A 1 88 ? 16.312 -1.061 -26.240 1.00 79.38 88 ASP A N 1
ATOM 695 C CA . ASP A 1 88 ? 15.673 -0.874 -27.540 1.00 79.38 88 ASP A CA 1
ATOM 696 C C . ASP A 1 88 ? 14.957 0.488 -27.581 1.00 79.38 88 ASP A C 1
ATOM 698 O O . ASP A 1 88 ? 14.965 1.246 -26.608 1.00 79.38 88 ASP A O 1
ATOM 702 N N . SER A 1 89 ? 14.315 0.811 -28.706 1.00 71.75 89 SER A N 1
ATOM 703 C CA . SER A 1 89 ? 13.538 2.048 -28.871 1.00 71.75 89 SER A CA 1
ATOM 704 C C . SER A 1 89 ? 12.312 2.154 -27.950 1.00 71.75 89 SER A C 1
ATOM 706 O O . SER A 1 89 ? 11.629 3.175 -27.964 1.00 71.75 89 SER A O 1
ATOM 708 N N . LYS A 1 90 ? 12.017 1.115 -27.157 1.00 71.12 90 LYS A N 1
ATOM 709 C CA . LYS A 1 90 ? 10.959 1.085 -26.141 1.00 71.12 90 LYS A CA 1
ATOM 710 C C . LYS A 1 90 ? 11.524 1.123 -24.718 1.00 71.12 90 LYS A C 1
ATOM 712 O O . LYS A 1 90 ? 10.748 0.963 -23.771 1.00 71.12 90 LYS A O 1
ATOM 717 N N . SER A 1 91 ? 12.834 1.320 -24.552 1.00 77.38 91 SER A N 1
ATOM 718 C CA . SER A 1 91 ? 13.443 1.499 -23.237 1.00 77.38 91 SER A CA 1
ATOM 719 C C . SER A 1 91 ? 12.842 2.722 -22.549 1.00 77.38 91 SER A C 1
ATOM 721 O O . SER A 1 91 ? 12.758 3.804 -23.132 1.00 77.38 91 SER A O 1
ATOM 723 N N . ARG A 1 92 ? 12.362 2.521 -21.321 1.00 86.62 92 ARG A N 1
ATOM 724 C CA . ARG A 1 92 ? 11.798 3.576 -20.479 1.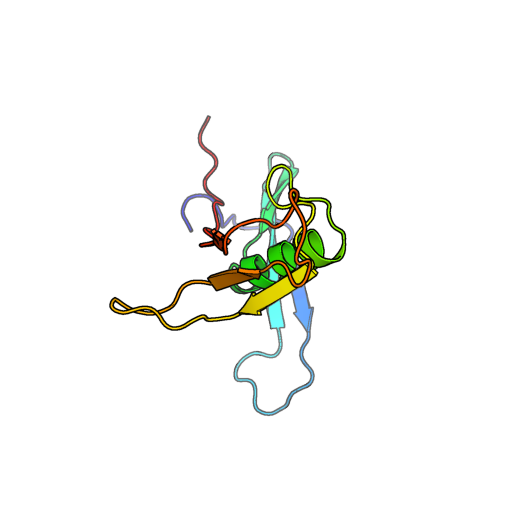00 86.62 92 ARG A CA 1
ATOM 725 C C . ARG A 1 92 ? 12.876 4.104 -19.548 1.00 86.62 92 ARG A C 1
ATOM 727 O O . ARG A 1 92 ? 13.640 3.314 -18.997 1.00 86.62 92 ARG A O 1
ATOM 734 N N . GLU A 1 93 ? 12.878 5.414 -19.341 1.00 92.25 93 GLU A N 1
ATOM 735 C CA . GLU A 1 93 ? 13.661 6.041 -18.278 1.00 92.25 93 GLU A CA 1
ATOM 736 C C . GLU A 1 93 ? 13.215 5.530 -16.903 1.00 92.25 93 GLU A C 1
ATOM 738 O O . GLU A 1 93 ? 12.050 5.146 -16.718 1.00 92.25 93 GLU A O 1
ATOM 743 N N . ASP A 1 94 ? 14.145 5.545 -15.944 1.00 94.81 94 ASP A N 1
ATOM 744 C CA . ASP A 1 94 ? 13.855 5.208 -14.553 1.00 94.81 94 ASP A CA 1
ATOM 745 C C . ASP A 1 94 ? 12.697 6.076 -14.033 1.00 94.81 94 ASP A C 1
ATOM 747 O O . ASP A 1 94 ? 12.689 7.299 -14.182 1.00 94.81 94 ASP A O 1
ATOM 751 N N . CYS A 1 95 ? 11.716 5.440 -13.395 1.00 95.94 95 CYS A N 1
ATOM 752 C CA . CYS A 1 95 ? 10.574 6.120 -12.793 1.00 95.94 95 CYS A CA 1
ATOM 753 C C . CYS A 1 95 ? 10.624 5.965 -11.278 1.00 95.94 95 CYS A C 1
ATOM 755 O O . CYS A 1 95 ? 10.566 4.856 -10.749 1.00 95.94 95 CYS A O 1
ATOM 757 N N . PHE A 1 96 ? 10.729 7.086 -10.574 1.00 97.00 96 PHE A N 1
ATOM 758 C CA . PHE A 1 96 ? 10.673 7.105 -9.120 1.00 97.00 96 PHE A CA 1
ATOM 759 C C . PHE A 1 96 ? 9.230 7.267 -8.654 1.00 97.00 96 PHE A C 1
ATOM 761 O O . PHE A 1 96 ? 8.501 8.121 -9.159 1.00 97.00 96 PHE A O 1
ATOM 768 N N . VAL A 1 97 ? 8.827 6.449 -7.685 1.00 97.44 97 VAL A N 1
ATOM 769 C CA . VAL A 1 97 ? 7.458 6.407 -7.170 1.00 97.44 97 VAL A CA 1
ATOM 770 C C . VAL A 1 97 ? 7.487 6.573 -5.658 1.00 97.44 97 VAL A C 1
ATOM 772 O O . VAL A 1 97 ? 8.217 5.874 -4.959 1.00 97.44 97 VAL A O 1
ATOM 775 N N . GLU A 1 98 ? 6.654 7.491 -5.181 1.00 97.38 98 GLU A N 1
ATOM 776 C CA . GLU A 1 98 ? 6.379 7.744 -3.770 1.00 97.38 98 GLU A CA 1
ATOM 777 C C . GLU A 1 98 ? 4.929 7.334 -3.480 1.00 97.38 98 GLU A C 1
ATOM 779 O O . GLU A 1 98 ? 3.999 7.728 -4.188 1.00 97.38 98 GLU A O 1
ATOM 784 N N . VAL A 1 99 ? 4.723 6.551 -2.433 1.00 97.19 99 VAL A N 1
ATOM 785 C CA . VAL A 1 99 ? 3.442 6.010 -2.000 1.00 97.19 99 VAL A CA 1
ATOM 786 C C . VAL A 1 99 ? 2.905 6.847 -0.847 1.00 97.19 99 VAL A C 1
ATOM 788 O O . VAL A 1 99 ? 3.587 7.153 0.132 1.00 97.19 99 VAL A O 1
ATOM 791 N N . LYS A 1 100 ? 1.626 7.212 -0.937 1.00 95.31 100 LYS A N 1
ATOM 792 C CA . LYS A 1 100 ? 0.908 7.905 0.134 1.00 95.31 100 LYS A CA 1
ATOM 793 C C . LYS A 1 100 ? -0.339 7.116 0.496 1.00 95.31 100 LYS A C 1
ATOM 795 O O . LYS A 1 100 ? -1.119 6.729 -0.367 1.00 95.31 100 LYS A O 1
ATOM 800 N N . SER A 1 101 ? -0.517 6.879 1.792 1.00 94.75 101 SER A N 1
ATOM 801 C CA . SER A 1 101 ? -1.751 6.297 2.320 1.00 94.75 101 SER A CA 1
ATOM 802 C C . SER A 1 101 ? -2.808 7.386 2.456 1.00 94.75 101 SER A C 1
ATOM 804 O O . SER A 1 101 ? -2.559 8.403 3.101 1.00 94.75 101 SER A O 1
ATOM 806 N N . VAL A 1 102 ? -3.993 7.153 1.895 1.00 94.38 102 VAL A N 1
ATOM 807 C CA . VAL A 1 102 ? -5.152 8.042 2.033 1.00 94.38 102 VAL A CA 1
ATOM 808 C C . VAL A 1 102 ? -6.299 7.236 2.628 1.00 94.38 102 VAL A C 1
ATOM 810 O O . VAL A 1 102 ? -6.742 6.256 2.038 1.00 94.38 102 VAL A O 1
ATOM 813 N N . THR A 1 103 ? -6.751 7.632 3.817 1.00 93.75 103 THR A N 1
ATOM 814 C CA . THR A 1 103 ? -7.839 6.955 4.547 1.00 93.75 103 THR A CA 1
ATOM 815 C C . THR A 1 103 ? -8.975 7.896 4.941 1.00 93.75 103 THR A C 1
ATOM 817 O O . THR A 1 103 ? -9.981 7.439 5.475 1.00 93.75 103 THR A O 1
ATOM 820 N N . LEU A 1 104 ? -8.813 9.204 4.720 1.00 93.25 104 LEU A N 1
ATOM 821 C CA . LEU A 1 104 ? -9.837 10.199 5.019 1.00 93.25 104 LEU A CA 1
ATOM 822 C C . LEU A 1 104 ? -10.940 10.137 3.960 1.00 93.25 104 LEU A C 1
ATOM 824 O O . LEU A 1 104 ? -10.662 10.256 2.769 1.00 93.25 104 LEU A O 1
ATOM 828 N N . LEU A 1 105 ? -12.178 9.986 4.422 1.00 87.94 105 LEU A N 1
ATOM 829 C CA . LEU A 1 105 ? -13.389 10.115 3.625 1.00 87.94 105 LEU A CA 1
ATOM 830 C C . LEU A 1 105 ? -14.247 11.225 4.244 1.00 87.94 105 LEU A C 1
ATOM 832 O O . LEU A 1 105 ? -14.584 11.153 5.427 1.00 87.94 105 LEU A O 1
ATOM 836 N N . GLU A 1 106 ? -14.578 12.233 3.442 1.00 86.50 106 GLU A N 1
ATOM 837 C CA . GLU A 1 106 ? -15.480 13.340 3.777 1.00 86.50 106 GLU A CA 1
ATOM 838 C C . GLU A 1 106 ? -16.520 13.453 2.654 1.00 86.50 106 GLU A C 1
ATOM 840 O O . GLU A 1 106 ? -16.173 13.317 1.478 1.00 86.50 106 GLU A O 1
ATOM 845 N N . SER A 1 107 ? -17.790 13.635 3.018 1.00 74.88 107 SER A N 1
ATOM 846 C CA . SER A 1 107 ? -18.940 13.706 2.104 1.00 74.88 107 SER A CA 1
ATOM 847 C C . SER A 1 107 ? -19.878 14.830 2.497 1.00 74.88 107 SER A C 1
ATOM 849 O O . SER A 1 107 ? -20.099 14.943 3.726 1.00 74.88 107 SER A O 1
#

Foldseek 3Di:
DVPQDDPPWDWDWDAAPPPPDPDRIDTAWTADPVGDIFGPPPVCQLVVVQVCLVVQNDPPSHDFPDKDAQDDDPVGTAGIWTAHPDDDPPGDDIDTDHTDDDGDDDD

Sequence (107 aa):
MTNCLEQGAPVWLSHSVNPARKTQYTFELLRTTPGYYIGINTLRANDLVGEGLNRNVIPGLQGYSGYDREVRVNSGRLDFRLFSTRVDSKSREDCFVEVKSVTLLES

Radius of gyration: 18.13 Å; chains: 1; bounding box: 42×30×52 Å

pLDDT: mean 93.57, std 5.83, range [71.12, 98.25]

InterPro domains:
  IPR005224 Sugar fermentation stimulation protein [PTHR30545] (1-106)
  IPR040452 Sugar fermentation stimulation protein, C-terminal [PF03749] (44-106)
  IPR041465 SfsA, N-terminal OB domain [PF17746] (1-40)